Protein AF-A0A355DPA0-F1 (afdb_monomer)

Foldseek 3Di:
DDAAWDAFPVRDIDHVPCCCPVPVCVVCVVVVHDDDDLVVDPDPDDSVVVLLCCLLPDPDDDQDPRHDDPVSVVSVVSSCVNDVDD

Sequence (86 aa):
MPFGRKKGPDGRWIDFNRIYQDLIKPALEEAGFESFRADEEAVSGDILTDMFQELLLADLVLADLSIDNANVFYELGIRHALRKRG

Solvent-accessible surface area (backbone atoms only — not comparable to full-atom values): 5474 Å² total; per-residue (Å²): 89,71,73,48,77,46,66,34,91,87,65,48,81,40,54,37,48,54,47,39,66,74,49,50,43,53,53,36,47,74,71,71,42,89,79,84,58,82,86,79,57,87,73,90,66,65,67,66,62,55,54,52,49,50,54,63,69,48,93,74,84,80,79,56,73,79,48,98,46,72,66,50,53,49,55,52,53,49,29,53,71,73,33,93,72,125

Nearest PDB structures (foldseek):
  7xoz-assembly1_B  TM=7.124E-01  e=4.759E+00  Arabidopsis thaliana
  7ev9-assembly1_A  TM=2.096E-01  e=6.657E+00  Methylococcus capsulatus str. Bath

Secondary structure (DSSP, 8-state):
---SEEE-TTS-EEEHHHHIIIIIHHHHHHTTPPP--TTS----S-HHHHHHHHHHH-S------SS--HHHHHHHHHHHHH-S--

Mean predicted aligned error: 5.23 Å

pLDDT: mean 86.24, std 12.54, range [48.94, 97.56]

Radius of gyration: 13.61 Å; Cα contacts (8 Å, |Δi|>4): 65; chains: 1; bounding box: 30×32×35 Å

Structure (mmCIF, N/CA/C/O backbone):
data_AF-A0A355DPA0-F1
#
_entry.id   AF-A0A355DPA0-F1
#
loop_
_atom_site.group_PDB
_atom_site.id
_atom_site.type_symbol
_atom_site.label_atom_id
_atom_site.label_alt_id
_atom_site.label_comp_id
_atom_site.label_asym_id
_atom_site.label_entity_id
_atom_site.label_seq_id
_atom_site.pdbx_PDB_ins_code
_atom_site.Cartn_x
_atom_site.Cartn_y
_atom_site.Cartn_z
_atom_site.occupancy
_atom_site.B_iso_or_equiv
_atom_site.auth_seq_id
_atom_site.auth_comp_id
_atom_site.auth_asym_id
_atom_site.auth_atom_id
_atom_site.pdbx_PDB_model_num
ATOM 1 N N . MET A 1 1 ? 1.305 1.280 -1.452 1.00 86.50 1 MET A N 1
ATOM 2 C CA . MET A 1 1 ? 1.531 0.483 -2.692 1.00 86.50 1 MET A CA 1
ATOM 3 C C . MET A 1 1 ? 2.440 1.247 -3.656 1.00 86.50 1 MET A C 1
ATOM 5 O O . MET A 1 1 ? 2.481 2.468 -3.550 1.00 86.50 1 MET A O 1
ATOM 9 N N . PRO A 1 2 ? 3.171 0.602 -4.588 1.00 90.12 2 PRO A N 1
ATOM 10 C CA . PRO A 1 2 ? 3.871 1.316 -5.659 1.00 90.12 2 PRO A CA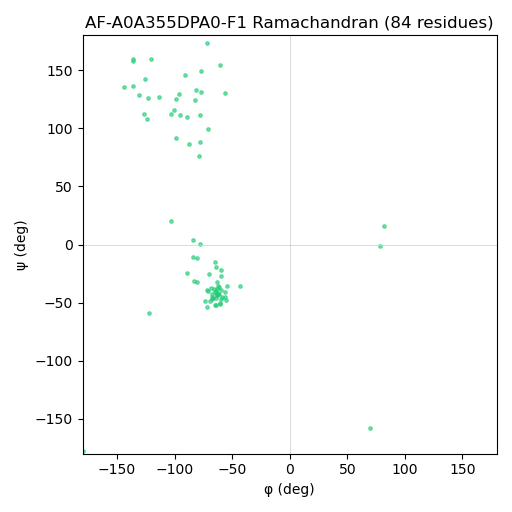 1
ATOM 11 C C . PRO A 1 2 ? 2.890 2.104 -6.543 1.00 90.12 2 PRO A C 1
ATOM 13 O O . PRO A 1 2 ? 1.731 1.725 -6.660 1.00 90.12 2 PRO A O 1
ATOM 16 N N . PHE A 1 3 ? 3.361 3.167 -7.198 1.00 90.38 3 PHE A N 1
ATOM 17 C CA . PHE A 1 3 ? 2.561 3.975 -8.128 1.00 90.38 3 PHE A CA 1
ATOM 18 C C . PHE A 1 3 ? 3.167 3.991 -9.538 1.00 90.38 3 PHE A C 1
ATOM 20 O O . PHE A 1 3 ? 4.361 3.728 -9.731 1.00 90.38 3 PHE A O 1
ATOM 27 N N . GLY A 1 4 ? 2.343 4.320 -10.535 1.00 92.38 4 GLY A N 1
ATOM 28 C CA . GLY A 1 4 ? 2.749 4.395 -11.939 1.00 92.38 4 GLY A CA 1
ATOM 29 C C . GLY A 1 4 ? 3.061 3.035 -12.574 1.00 92.38 4 GLY A C 1
ATOM 30 O O . GLY A 1 4 ? 2.592 1.990 -12.127 1.00 92.38 4 GLY A O 1
ATOM 31 N N . ARG A 1 5 ? 3.856 3.049 -13.651 1.00 95.50 5 ARG A N 1
ATOM 32 C CA . ARG A 1 5 ? 4.294 1.834 -14.355 1.00 95.50 5 ARG A CA 1
ATOM 33 C C . ARG A 1 5 ? 5.691 1.424 -13.919 1.00 95.50 5 ARG A C 1
ATOM 35 O O . ARG A 1 5 ? 6.628 2.212 -14.041 1.00 95.50 5 ARG A O 1
ATOM 42 N N . LYS A 1 6 ? 5.850 0.184 -13.460 1.00 94.75 6 LYS A N 1
ATOM 43 C CA . LYS A 1 6 ? 7.151 -0.380 -13.059 1.00 94.75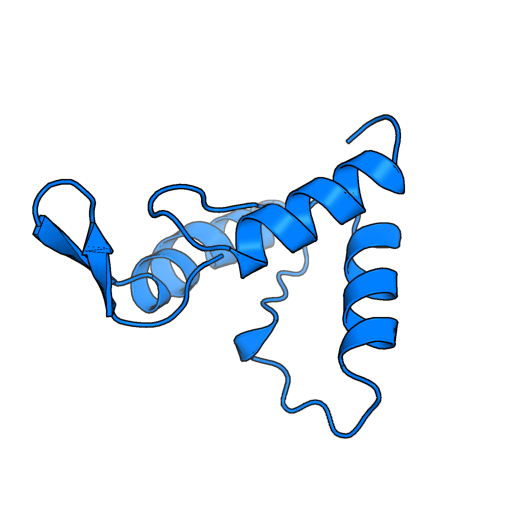 6 LYS A CA 1
ATOM 44 C C . LYS A 1 6 ? 7.302 -1.804 -13.593 1.00 94.75 6 LYS A C 1
ATOM 46 O O . LYS A 1 6 ? 6.309 -2.451 -13.917 1.00 94.75 6 LYS A O 1
ATOM 51 N N . LYS A 1 7 ? 8.542 -2.280 -13.726 1.00 95.44 7 LYS A N 1
ATOM 52 C CA . LYS A 1 7 ? 8.811 -3.675 -14.097 1.00 95.44 7 LYS A CA 1
ATOM 53 C C . LYS A 1 7 ? 8.710 -4.572 -12.867 1.00 95.44 7 LYS A C 1
ATOM 55 O O . LYS A 1 7 ? 9.277 -4.238 -11.831 1.00 95.44 7 LYS A O 1
ATOM 60 N N . GLY A 1 8 ? 8.004 -5.687 -13.010 1.00 93.25 8 GLY A N 1
ATOM 61 C CA . GLY A 1 8 ? 7.977 -6.772 -12.041 1.00 93.25 8 GLY A CA 1
ATOM 62 C C . GLY A 1 8 ? 9.286 -7.572 -12.022 1.00 93.25 8 GLY A C 1
ATOM 63 O O . GLY A 1 8 ? 10.142 -7.375 -12.894 1.00 93.25 8 GLY A O 1
ATOM 64 N N . PRO A 1 9 ? 9.435 -8.514 -11.074 1.00 90.81 9 PRO A N 1
ATOM 65 C CA . PRO A 1 9 ? 10.600 -9.401 -10.996 1.00 90.81 9 PRO A CA 1
ATOM 66 C C . PRO A 1 9 ? 10.799 -10.259 -12.257 1.00 90.81 9 PRO A C 1
ATOM 68 O O . PRO A 1 9 ? 11.921 -10.619 -12.600 1.00 90.81 9 PRO A O 1
ATOM 71 N N . ASP A 1 10 ? 9.714 -10.547 -12.981 1.00 94.19 10 ASP A N 1
ATOM 72 C CA . ASP A 1 10 ? 9.709 -11.270 -14.259 1.00 94.19 10 ASP A CA 1
ATOM 73 C C . ASP A 1 10 ? 9.996 -10.368 -15.480 1.00 94.19 10 ASP A C 1
ATOM 75 O O . ASP A 1 10 ? 9.939 -10.812 -16.628 1.00 94.19 10 ASP A O 1
ATOM 79 N N . GLY A 1 11 ? 10.285 -9.084 -15.248 1.00 93.69 11 GLY A N 1
ATOM 80 C CA . GLY A 1 11 ? 10.558 -8.086 -16.277 1.00 93.69 11 GLY A CA 1
ATOM 81 C C . GLY A 1 11 ? 9.318 -7.537 -16.989 1.00 93.69 11 GLY A C 1
ATOM 82 O O . GLY A 1 11 ? 9.469 -6.648 -17.837 1.00 93.69 11 GLY A O 1
ATOM 83 N N . ARG A 1 12 ? 8.106 -8.010 -16.664 1.00 95.62 12 ARG A N 1
ATOM 84 C CA . ARG A 1 12 ? 6.858 -7.511 -17.259 1.00 95.62 12 ARG A CA 1
ATOM 85 C C . ARG A 1 12 ? 6.460 -6.176 -16.649 1.00 95.62 12 ARG A C 1
ATOM 87 O O . ARG A 1 12 ? 6.737 -5.893 -15.489 1.00 95.62 12 ARG A O 1
ATOM 94 N N . TRP A 1 13 ? 5.802 -5.337 -17.439 1.00 96.12 13 TRP A N 1
ATOM 95 C CA . TRP A 1 13 ? 5.282 -4.065 -16.949 1.00 96.12 13 TRP A CA 1
ATOM 96 C C . TRP A 1 13 ? 4.008 -4.276 -16.136 1.00 96.12 13 TRP A C 1
ATOM 98 O O . TRP A 1 13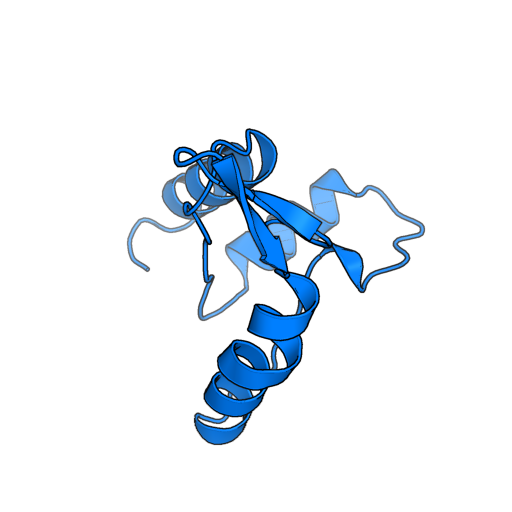 ? 3.073 -4.925 -16.599 1.00 96.12 13 TRP A O 1
ATOM 108 N N . ILE A 1 14 ? 3.974 -3.665 -14.958 1.00 95.75 14 ILE A N 1
ATOM 109 C CA . ILE A 1 14 ? 2.824 -3.606 -14.064 1.00 95.75 14 ILE A CA 1
ATOM 110 C C . ILE A 1 14 ? 2.378 -2.145 -13.998 1.00 95.75 14 ILE A C 1
ATOM 112 O O . ILE A 1 14 ? 3.195 -1.252 -13.754 1.00 95.75 14 ILE A O 1
ATOM 116 N N . ASP A 1 15 ? 1.095 -1.900 -14.256 1.00 96.25 15 ASP A N 1
ATOM 117 C CA . ASP A 1 15 ? 0.472 -0.580 -14.154 1.00 96.25 15 ASP A CA 1
ATOM 118 C C . ASP A 1 15 ? -0.266 -0.470 -12.816 1.00 96.25 15 ASP A C 1
ATOM 120 O O . ASP A 1 15 ? -1.428 -0.857 -12.690 1.00 96.25 15 ASP A O 1
ATOM 124 N N . PHE A 1 16 ? 0.435 0.027 -11.797 1.00 95.00 16 PHE A N 1
ATOM 125 C CA . PHE A 1 16 ? -0.098 0.125 -10.438 1.00 95.00 16 PHE A CA 1
ATOM 126 C C . PHE A 1 16 ? -1.198 1.181 -10.310 1.00 95.00 16 PHE A C 1
ATOM 128 O O . PHE A 1 16 ? -2.072 1.062 -9.454 1.00 95.00 16 PHE A O 1
ATOM 135 N N . ASN A 1 17 ? -1.200 2.193 -11.185 1.00 94.81 17 ASN A N 1
ATOM 136 C CA . ASN A 1 17 ? -2.290 3.163 -11.230 1.00 94.81 17 ASN A CA 1
ATOM 137 C C . ASN A 1 17 ? -3.578 2.489 -11.681 1.00 94.81 17 ASN A C 1
ATOM 139 O O . ASN A 1 17 ? -4.605 2.657 -11.032 1.00 94.81 17 ASN A O 1
ATOM 143 N N . ARG A 1 18 ? -3.502 1.678 -12.739 1.00 96.06 18 ARG A N 1
ATOM 144 C CA . ARG A 1 18 ? -4.656 0.922 -13.218 1.00 96.06 18 ARG A CA 1
ATOM 145 C C . ARG A 1 18 ? -5.153 -0.090 -12.188 1.00 96.06 18 ARG A C 1
ATOM 147 O O . ARG A 1 18 ? -6.349 -0.176 -11.963 1.00 96.06 18 ARG A O 1
ATOM 154 N N . ILE A 1 19 ? -4.251 -0.822 -11.533 1.00 95.31 19 ILE A N 1
ATOM 155 C CA . ILE A 1 19 ? -4.624 -1.778 -10.476 1.00 95.31 19 ILE A CA 1
ATOM 156 C C . ILE A 1 19 ? -5.369 -1.073 -9.337 1.00 95.31 19 ILE A C 1
ATOM 158 O O . ILE A 1 19 ? -6.399 -1.561 -8.879 1.00 95.31 19 ILE A O 1
ATOM 162 N N . TYR A 1 20 ? -4.878 0.084 -8.893 1.00 94.69 20 TYR A N 1
ATOM 163 C CA . TYR A 1 20 ? -5.547 0.833 -7.837 1.00 94.69 20 TYR A CA 1
ATOM 164 C C . TYR A 1 20 ? -6.931 1.331 -8.266 1.00 94.69 20 TYR A C 1
ATOM 166 O O . TYR A 1 20 ? -7.906 1.055 -7.574 1.00 94.69 20 TYR A O 1
ATOM 174 N N . GLN A 1 21 ? -7.016 2.018 -9.409 1.00 95.38 21 GLN A N 1
ATOM 175 C CA . GLN A 1 21 ? -8.245 2.677 -9.862 1.00 95.38 21 GLN A CA 1
ATOM 176 C C . GLN A 1 21 ? -9.317 1.685 -10.334 1.00 95.38 21 GLN A C 1
ATOM 178 O O . GLN A 1 21 ? -10.491 1.882 -10.045 1.00 95.38 21 GLN A O 1
ATOM 183 N N . ASP A 1 22 ? -8.926 0.614 -11.032 1.00 97.25 22 ASP A N 1
ATOM 184 C CA . ASP A 1 22 ? -9.880 -0.321 -11.638 1.00 97.25 22 ASP A CA 1
ATOM 185 C C . ASP A 1 22 ? -10.267 -1.467 -10.687 1.00 97.25 22 ASP A C 1
ATOM 187 O O . ASP A 1 22 ? -11.314 -2.080 -10.884 1.00 97.25 22 ASP A O 1
ATOM 191 N N . LEU A 1 23 ? -9.421 -1.809 -9.700 1.00 96.00 23 LEU A N 1
ATOM 192 C CA . LEU A 1 23 ? -9.607 -3.007 -8.864 1.00 96.00 23 LEU A CA 1
ATOM 193 C C . LEU A 1 23 ? -9.695 -2.690 -7.370 1.00 96.00 23 LEU A C 1
ATOM 195 O O . LEU A 1 23 ? -10.686 -3.034 -6.734 1.00 96.00 23 LEU A O 1
ATOM 199 N N . ILE A 1 24 ? -8.662 -2.068 -6.794 1.00 95.25 24 ILE A N 1
ATOM 200 C CA . ILE A 1 24 ? -8.557 -1.926 -5.331 1.00 95.25 24 ILE A CA 1
ATOM 201 C C . ILE A 1 24 ? -9.577 -0.920 -4.803 1.00 95.25 24 ILE A C 1
ATOM 203 O O . ILE A 1 24 ? -10.342 -1.246 -3.899 1.00 95.25 24 ILE A O 1
ATOM 207 N N . LYS A 1 25 ? -9.592 0.293 -5.362 1.00 95.12 25 LYS A N 1
ATOM 208 C CA . LYS A 1 25 ? -10.465 1.374 -4.905 1.00 95.12 25 LYS A CA 1
ATOM 209 C C . LYS A 1 25 ? -11.954 1.007 -5.015 1.00 95.12 25 LYS A C 1
ATOM 211 O O . LYS A 1 25 ? -12.619 1.063 -3.984 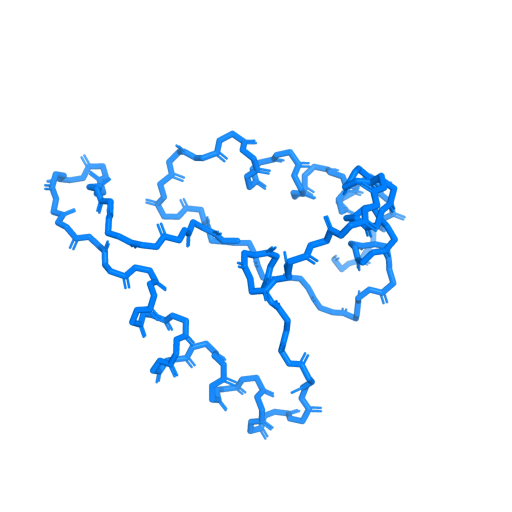1.00 95.12 25 LYS A O 1
ATOM 216 N N . P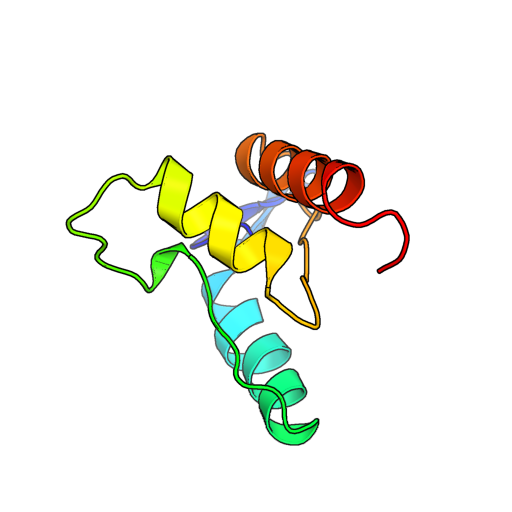RO A 1 26 ? -12.465 0.515 -6.163 1.00 96.94 26 PRO A N 1
ATOM 217 C CA . PRO A 1 26 ? -13.867 0.115 -6.268 1.00 96.94 26 PRO A CA 1
ATOM 218 C C . PRO A 1 26 ? -14.254 -0.990 -5.279 1.00 96.94 26 PRO A C 1
ATOM 220 O O . PRO A 1 26 ? -15.331 -0.939 -4.697 1.00 96.94 26 PRO A O 1
ATOM 223 N N . ALA A 1 27 ? -13.370 -1.968 -5.046 1.00 96.94 27 ALA A N 1
ATOM 224 C CA . ALA A 1 27 ? -13.639 -3.056 -4.107 1.00 96.94 27 ALA A CA 1
ATOM 225 C C . ALA A 1 27 ? -13.691 -2.579 -2.645 1.00 96.94 27 ALA A C 1
ATOM 227 O O . ALA A 1 27 ? -14.501 -3.074 -1.863 1.00 96.94 27 ALA A O 1
ATOM 228 N N . LEU A 1 28 ? -12.836 -1.622 -2.267 1.00 95.75 28 LEU A N 1
ATOM 229 C CA . LEU A 1 28 ? -12.871 -1.005 -0.939 1.00 95.75 28 LEU A CA 1
ATOM 230 C C . LEU A 1 28 ? -14.138 -0.164 -0.750 1.00 95.75 28 LEU A C 1
ATOM 232 O O . LEU A 1 28 ? -14.806 -0.308 0.273 1.00 95.75 28 LEU A O 1
ATOM 236 N N . GLU A 1 29 ? -14.498 0.646 -1.746 1.00 95.69 29 GLU A N 1
ATOM 237 C CA . GLU A 1 29 ? -15.712 1.470 -1.728 1.00 95.69 29 GLU A CA 1
ATOM 238 C C . GLU A 1 29 ? -16.985 0.605 -1.654 1.00 95.69 29 GLU A C 1
ATOM 240 O O . GLU A 1 29 ? -17.878 0.891 -0.858 1.00 95.69 29 GLU A O 1
ATOM 245 N N . GLU A 1 30 ? -17.055 -0.499 -2.409 1.00 97.56 30 GLU A N 1
ATOM 246 C CA . GLU A 1 30 ? -18.160 -1.470 -2.339 1.00 97.56 30 GLU A CA 1
ATOM 247 C C . GLU A 1 30 ? -18.265 -2.126 -0.952 1.00 97.56 30 GLU A C 1
ATOM 249 O O . GLU A 1 30 ? -19.363 -2.368 -0.450 1.00 97.56 30 GLU A O 1
ATOM 254 N N . ALA A 1 31 ? -17.126 -2.365 -0.299 1.00 96.44 31 ALA A N 1
ATOM 255 C CA . ALA A 1 31 ? -17.064 -2.876 1.067 1.00 96.44 31 ALA A CA 1
ATOM 256 C C . ALA A 1 31 ? -17.341 -1.803 2.145 1.00 96.44 31 ALA A C 1
ATOM 258 O O . ALA A 1 31 ? -17.329 -2.126 3.334 1.00 96.44 31 ALA A O 1
ATOM 259 N N . GLY A 1 32 ? -17.618 -0.553 1.753 1.00 96.44 32 GLY A N 1
ATOM 260 C CA . GLY A 1 32 ? -17.948 0.550 2.657 1.00 96.44 32 GLY A CA 1
ATOM 261 C C . GLY A 1 32 ? -16.739 1.239 3.292 1.00 96.44 32 GLY A C 1
ATOM 262 O O . GLY A 1 32 ? -16.907 1.955 4.278 1.00 96.44 32 GLY A O 1
ATOM 263 N N . PHE A 1 33 ? -15.535 1.026 2.757 1.00 94.75 33 PHE A N 1
ATOM 264 C CA . PHE A 1 33 ? -14.329 1.733 3.181 1.00 94.75 33 PHE A CA 1
ATOM 265 C C . PHE A 1 33 ? -14.116 3.001 2.354 1.00 94.75 33 PHE A C 1
ATOM 267 O O . PHE A 1 33 ? -14.363 3.031 1.150 1.00 94.75 33 PHE A O 1
ATOM 274 N N . GLU A 1 34 ? -13.569 4.029 2.995 1.00 91.19 34 GLU A N 1
ATOM 275 C CA . GLU A 1 34 ? -12.945 5.148 2.296 1.00 91.19 34 GLU A CA 1
ATOM 276 C C . GLU A 1 34 ? -11.508 4.755 1.925 1.00 91.19 34 GLU A C 1
ATOM 278 O O . GLU A 1 34 ? -10.729 4.323 2.778 1.00 91.19 34 GLU A O 1
ATOM 283 N N . SER A 1 35 ? -11.161 4.845 0.639 1.00 88.12 35 SER A N 1
ATOM 284 C CA . SER A 1 35 ? -9.821 4.505 0.158 1.00 88.12 35 SER A CA 1
ATOM 285 C C . SER A 1 35 ? -8.950 5.750 0.034 1.00 88.12 35 SER A C 1
ATOM 287 O O . SER A 1 35 ? -9.321 6.694 -0.666 1.00 88.12 35 SER A O 1
ATOM 289 N N . PHE A 1 36 ? -7.756 5.694 0.611 1.00 84.62 36 PHE A N 1
ATOM 290 C CA . PHE A 1 36 ? -6.730 6.722 0.483 1.00 84.62 36 PHE A CA 1
ATOM 291 C C . PHE A 1 36 ? -5.416 6.110 -0.019 1.00 84.62 36 PHE A C 1
ATOM 293 O O . PHE A 1 36 ? -5.040 5.002 0.380 1.00 84.62 36 PHE A O 1
ATOM 300 N N . ARG A 1 37 ? -4.697 6.837 -0.885 1.00 85.06 37 ARG A N 1
ATOM 301 C CA . ARG A 1 37 ? -3.371 6.450 -1.379 1.00 85.06 37 ARG A CA 1
ATOM 302 C C . ARG A 1 37 ? -2.400 7.617 -1.243 1.00 85.06 37 ARG A C 1
ATOM 304 O O . ARG A 1 37 ? -2.661 8.706 -1.735 1.00 85.06 37 ARG A O 1
ATOM 311 N N . ALA A 1 38 ? -1.249 7.355 -0.628 1.00 73.19 38 ALA A N 1
ATOM 312 C CA . ALA A 1 38 ? -0.294 8.388 -0.224 1.00 73.19 38 ALA A CA 1
ATOM 313 C C . ALA A 1 38 ? 0.265 9.269 -1.364 1.00 73.19 38 ALA A C 1
ATOM 315 O O . ALA A 1 38 ? 0.734 10.367 -1.101 1.00 73.19 38 ALA A O 1
ATOM 316 N N . ASP A 1 39 ? 0.240 8.831 -2.628 1.00 70.88 39 ASP A N 1
ATOM 317 C CA . ASP A 1 39 ? 0.660 9.658 -3.773 1.00 70.88 39 ASP A CA 1
ATOM 318 C C . ASP A 1 39 ? -0.441 10.592 -4.306 1.00 70.88 39 ASP A C 1
ATOM 320 O O . ASP A 1 39 ? -0.148 11.459 -5.128 1.00 70.88 39 ASP A O 1
ATOM 324 N N . GLU A 1 40 ? -1.694 10.423 -3.870 1.00 68.31 40 GLU A N 1
ATOM 325 C CA . GLU A 1 40 ? -2.808 11.321 -4.210 1.00 68.31 40 GLU A CA 1
ATOM 326 C C . GLU A 1 40 ? -2.810 12.582 -3.328 1.00 68.31 40 GLU A C 1
ATOM 328 O O . GLU A 1 40 ? -3.495 13.560 -3.633 1.00 68.31 40 GLU A O 1
ATOM 333 N N . GLU A 1 41 ? -1.998 12.593 -2.269 1.00 59.34 41 GLU A N 1
ATOM 334 C CA . GLU A 1 41 ? -1.917 13.683 -1.313 1.00 59.34 41 GLU A CA 1
ATOM 335 C C . GLU A 1 41 ? -0.775 14.651 -1.665 1.00 59.34 41 GLU A C 1
ATOM 337 O O . GLU A 1 41 ? 0.416 14.347 -1.580 1.00 59.34 41 GLU A O 1
ATOM 342 N N . ALA A 1 42 ? -1.141 15.865 -2.079 1.00 49.25 42 ALA A N 1
ATOM 343 C CA . ALA A 1 42 ? -0.209 16.979 -2.195 1.00 49.25 42 ALA A CA 1
ATOM 344 C C . ALA A 1 42 ? 0.044 17.568 -0.797 1.00 49.25 42 ALA A C 1
ATOM 346 O O . ALA A 1 42 ? -0.520 18.601 -0.442 1.00 49.25 42 ALA A O 1
ATOM 347 N N . VAL A 1 43 ? 0.846 16.894 0.029 1.00 52.19 43 VAL A N 1
ATOM 348 C CA . VAL A 1 43 ? 1.043 17.315 1.424 1.00 52.19 43 VAL A CA 1
ATOM 349 C C . VAL A 1 43 ? 2.002 18.505 1.504 1.00 52.19 43 VAL A C 1
ATOM 351 O O . VAL A 1 43 ? 3.203 18.390 1.257 1.00 52.19 43 VAL A O 1
ATOM 354 N N . SER A 1 44 ? 1.477 19.670 1.886 1.00 48.94 44 SER A N 1
ATOM 355 C CA . SER A 1 44 ? 2.260 20.770 2.452 1.00 48.94 44 SER A CA 1
ATOM 356 C C . SER A 1 44 ? 2.365 20.565 3.970 1.00 48.94 44 SER A C 1
ATOM 358 O O . SER A 1 44 ? 1.527 21.069 4.715 1.00 48.94 44 SER A O 1
ATOM 360 N N . GLY A 1 45 ? 3.354 19.796 4.432 1.00 60.03 45 GLY A N 1
ATOM 361 C CA . GLY A 1 45 ? 3.480 19.397 5.840 1.00 60.03 45 GLY A CA 1
ATOM 362 C C . GLY A 1 45 ? 4.705 18.520 6.120 1.00 60.03 45 GLY A C 1
ATOM 363 O O . GLY A 1 45 ? 5.517 18.272 5.224 1.00 60.03 45 GLY A O 1
ATOM 364 N N . ASP A 1 46 ? 4.857 18.069 7.369 1.00 67.25 46 ASP A N 1
ATOM 365 C CA . ASP A 1 46 ? 5.876 17.080 7.742 1.00 67.25 46 ASP A CA 1
ATOM 366 C C . ASP A 1 46 ? 5.397 15.685 7.323 1.00 67.25 46 ASP A C 1
ATOM 368 O O . ASP A 1 46 ? 4.762 14.968 8.094 1.00 67.25 46 ASP A O 1
ATOM 372 N N . ILE A 1 47 ? 5.719 15.330 6.074 1.00 63.97 47 ILE A N 1
ATOM 373 C CA . ILE A 1 47 ? 5.334 14.092 5.371 1.00 63.97 47 ILE A CA 1
ATOM 374 C C . ILE A 1 47 ? 5.463 12.845 6.258 1.00 63.97 47 ILE A C 1
ATOM 376 O O . ILE A 1 47 ? 4.669 11.913 6.147 1.00 63.97 47 ILE A O 1
ATOM 380 N N . LEU A 1 48 ? 6.470 12.808 7.135 1.00 66.00 48 LEU A N 1
ATOM 381 C CA . LEU A 1 48 ? 6.690 11.673 8.022 1.00 66.00 48 LEU A CA 1
ATOM 382 C C . LEU A 1 48 ? 5.599 11.572 9.088 1.00 66.00 48 LEU A C 1
ATOM 384 O O . LEU A 1 48 ? 5.044 10.493 9.279 1.00 66.00 48 LEU A O 1
ATOM 388 N N . THR A 1 49 ? 5.289 12.675 9.769 1.00 71.25 49 THR A N 1
ATOM 389 C CA . THR A 1 49 ? 4.317 12.692 10.869 1.00 71.25 49 THR A CA 1
ATOM 390 C C . THR A 1 49 ? 2.917 12.323 10.380 1.00 71.25 49 THR A C 1
ATOM 392 O O . THR A 1 49 ? 2.261 11.496 11.017 1.00 71.25 49 THR A O 1
ATOM 395 N N . ASP A 1 50 ? 2.506 12.845 9.225 1.00 74.06 50 ASP A N 1
ATOM 396 C CA . ASP A 1 50 ? 1.184 12.578 8.648 1.00 74.06 50 ASP A CA 1
ATOM 397 C C . ASP A 1 50 ? 1.067 11.105 8.213 1.00 74.06 50 ASP A C 1
ATOM 399 O O . ASP A 1 50 ? 0.162 10.392 8.644 1.00 74.06 50 ASP A O 1
ATOM 403 N N . MET A 1 51 ? 2.071 10.577 7.502 1.00 78.44 51 MET A N 1
ATOM 404 C CA . MET A 1 51 ? 2.130 9.157 7.125 1.00 78.44 51 MET A CA 1
ATOM 405 C C . MET A 1 51 ? 2.045 8.218 8.347 1.00 78.44 51 MET A C 1
ATOM 407 O O . MET A 1 51 ? 1.372 7.185 8.299 1.00 78.44 51 MET A O 1
ATOM 411 N N . PHE A 1 52 ? 2.722 8.545 9.455 1.00 81.38 52 PHE A N 1
ATOM 412 C CA . PHE A 1 52 ? 2.658 7.741 10.681 1.00 81.38 52 PHE A CA 1
ATOM 413 C C . PHE A 1 52 ?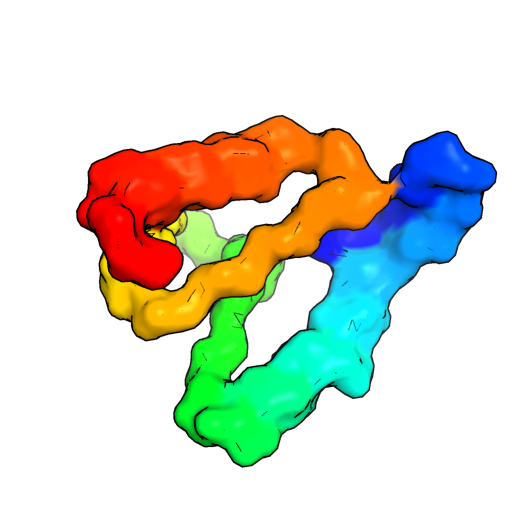 1.265 7.735 11.311 1.00 81.38 52 PHE A C 1
ATOM 415 O O . PHE A 1 52 ? 0.822 6.689 11.795 1.00 81.38 52 PHE A O 1
ATOM 422 N N . GLN A 1 53 ? 0.595 8.889 11.331 1.00 83.19 53 GLN A N 1
ATOM 423 C CA . GLN A 1 53 ? -0.758 9.010 11.865 1.00 83.19 53 GLN A CA 1
ATOM 424 C C . GLN A 1 53 ? -1.742 8.187 11.039 1.00 83.19 53 GLN A C 1
ATOM 426 O O . GLN A 1 53 ? -2.484 7.396 11.620 1.00 83.19 53 GLN A O 1
ATOM 431 N N . GLU A 1 54 ? -1.668 8.272 9.712 1.00 85.38 54 GLU A N 1
ATOM 432 C CA . GLU A 1 54 ? -2.520 7.483 8.822 1.00 85.38 54 GLU A CA 1
ATOM 433 C C . GLU A 1 54 ? -2.331 5.975 9.040 1.00 85.38 54 GLU A C 1
ATOM 435 O O . GLU A 1 54 ? -3.294 5.241 9.258 1.00 85.38 54 GLU A O 1
ATOM 440 N N . LEU A 1 55 ? -1.086 5.487 9.107 1.00 87.25 55 LEU A N 1
ATOM 441 C CA . LEU A 1 55 ? -0.811 4.064 9.364 1.00 87.25 55 LEU A CA 1
ATOM 442 C C . LEU A 1 55 ? -1.295 3.590 10.746 1.00 87.25 55 LEU A C 1
ATOM 444 O O . LEU A 1 55 ? -1.661 2.417 10.915 1.00 87.25 55 LEU A O 1
ATOM 448 N N . LEU A 1 56 ? -1.275 4.470 11.748 1.00 86.81 56 LEU A N 1
ATOM 449 C CA . LEU A 1 56 ? -1.753 4.175 13.097 1.00 86.81 56 LEU A CA 1
ATOM 450 C C . LEU A 1 56 ? -3.286 4.108 13.149 1.00 86.81 56 LEU A C 1
ATOM 452 O O . LEU A 1 56 ? -3.845 3.158 13.715 1.00 86.81 56 LEU A O 1
ATOM 456 N N . LEU A 1 57 ? -3.942 5.119 12.578 1.00 86.50 57 LEU A N 1
ATOM 457 C CA . LEU A 1 57 ? -5.377 5.358 12.696 1.00 86.50 57 LEU A CA 1
ATOM 458 C C . LEU A 1 57 ? -6.199 4.531 11.705 1.00 86.50 57 LEU A C 1
ATOM 460 O O . LEU A 1 57 ? -7.292 4.107 12.069 1.00 86.50 57 LEU A O 1
ATOM 464 N N . ALA A 1 58 ? -5.666 4.225 10.518 1.00 88.81 58 ALA A N 1
ATOM 465 C CA . ALA A 1 58 ? -6.384 3.468 9.500 1.00 88.81 58 ALA A CA 1
ATOM 466 C C . ALA A 1 58 ? -6.880 2.115 10.028 1.00 88.81 58 ALA A C 1
ATOM 468 O O . ALA A 1 58 ? -6.124 1.316 10.606 1.00 88.81 58 ALA A O 1
ATOM 469 N N . ASP A 1 59 ? -8.159 1.827 9.791 1.00 89.94 59 ASP A N 1
ATOM 470 C CA . ASP A 1 59 ? -8.783 0.552 10.145 1.00 89.94 59 ASP A CA 1
ATOM 471 C C . ASP A 1 59 ? -8.151 -0.621 9.386 1.00 89.94 59 ASP A C 1
ATOM 473 O O . ASP A 1 59 ? -7.907 -1.680 9.974 1.00 89.94 59 ASP A O 1
ATOM 477 N N . LEU A 1 60 ? -7.812 -0.394 8.112 1.00 89.88 60 LEU A N 1
ATOM 478 C CA . LEU A 1 60 ? -7.221 -1.353 7.184 1.00 89.88 60 LEU A CA 1
ATOM 479 C C . LEU A 1 60 ? -6.071 -0.701 6.403 1.00 89.88 60 LEU A C 1
ATOM 481 O O . LEU A 1 60 ? -6.208 0.409 5.901 1.00 89.88 60 LEU A O 1
ATOM 485 N N . VAL A 1 61 ? -4.956 -1.420 6.251 1.00 91.25 61 VAL A N 1
ATOM 486 C CA . VAL A 1 61 ? -3.826 -1.014 5.401 1.00 91.25 61 VAL A CA 1
ATOM 487 C C . VAL A 1 61 ? -3.556 -2.116 4.382 1.00 91.25 61 VAL A C 1
ATOM 489 O O . VAL A 1 61 ? -3.346 -3.269 4.756 1.00 91.25 61 VAL A O 1
ATOM 492 N N . LEU A 1 62 ? -3.531 -1.764 3.094 1.00 92.25 62 LEU A N 1
ATOM 493 C CA . LEU A 1 62 ? -3.166 -2.675 2.007 1.00 92.25 62 LEU A CA 1
ATOM 494 C C . LEU A 1 62 ? -1.738 -2.379 1.533 1.00 92.25 62 LEU A C 1
ATOM 496 O O . LEU A 1 62 ? -1.460 -1.343 0.924 1.00 92.25 62 LEU A O 1
ATOM 500 N N . ALA A 1 63 ? -0.828 -3.320 1.783 1.00 92.94 63 ALA A N 1
ATOM 501 C CA . ALA A 1 63 ? 0.553 -3.257 1.315 1.00 92.94 63 ALA A CA 1
ATOM 502 C C . ALA A 1 63 ? 0.745 -4.134 0.067 1.00 92.94 63 ALA A C 1
ATOM 504 O O . ALA A 1 63 ? 0.626 -5.356 0.126 1.00 92.94 63 ALA A O 1
ATOM 505 N N . ASP A 1 64 ? 1.064 -3.507 -1.067 1.00 93.38 64 ASP A N 1
ATOM 506 C CA . ASP A 1 64 ? 1.391 -4.210 -2.313 1.00 93.38 64 ASP A CA 1
ATOM 507 C C . ASP A 1 64 ? 2.895 -4.510 -2.377 1.00 93.38 64 ASP A C 1
ATOM 509 O O . ASP A 1 64 ? 3.715 -3.602 -2.533 1.00 93.38 64 ASP A O 1
ATOM 513 N N . LEU A 1 65 ? 3.229 -5.796 -2.256 1.00 94.44 65 LEU A N 1
ATOM 514 C CA . LEU A 1 65 ? 4.595 -6.326 -2.250 1.00 94.44 65 LEU A CA 1
ATOM 515 C C . LEU A 1 65 ? 4.977 -6.990 -3.585 1.00 94.44 65 LEU A C 1
ATOM 517 O O . LEU A 1 65 ? 5.899 -7.800 -3.630 1.00 94.44 65 LEU A O 1
ATOM 521 N N . SER A 1 66 ? 4.270 -6.678 -4.679 1.00 93.38 66 SER A N 1
ATOM 522 C CA . SER A 1 66 ? 4.516 -7.283 -6.001 1.00 93.38 66 SER A CA 1
ATOM 523 C C . SER A 1 66 ? 5.899 -6.950 -6.575 1.00 93.38 66 SER A C 1
ATOM 525 O O . SER A 1 66 ? 6.372 -7.629 -7.488 1.00 93.38 66 SER A O 1
ATOM 527 N N . ILE A 1 67 ? 6.536 -5.890 -6.069 1.00 94.69 67 ILE A N 1
ATOM 528 C CA . ILE A 1 67 ? 7.916 -5.506 -6.375 1.00 94.69 67 ILE A CA 1
ATOM 529 C C . ILE A 1 67 ? 8.655 -5.110 -5.100 1.00 94.69 67 ILE A C 1
ATOM 531 O O . ILE A 1 67 ? 8.043 -4.674 -4.123 1.00 94.69 67 ILE A O 1
ATOM 535 N N . ASP A 1 68 ? 9.982 -5.149 -5.168 1.00 93.44 68 ASP A N 1
ATOM 536 C CA . ASP A 1 68 ? 10.841 -4.656 -4.099 1.00 93.44 68 ASP A CA 1
ATOM 537 C C . ASP A 1 68 ? 10.787 -3.125 -4.038 1.00 93.44 68 ASP A C 1
ATOM 539 O O . ASP A 1 68 ? 11.433 -2.414 -4.813 1.00 93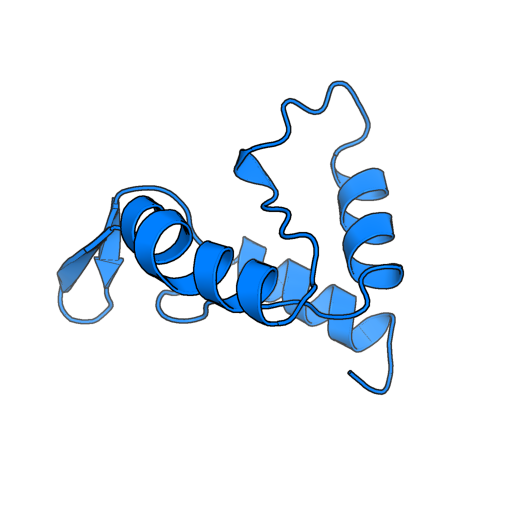.44 68 ASP A O 1
ATOM 543 N N . ASN A 1 69 ? 9.984 -2.605 -3.110 1.00 91.38 69 ASN A N 1
ATOM 544 C CA . ASN A 1 69 ? 9.870 -1.179 -2.840 1.00 91.38 69 ASN A CA 1
ATOM 545 C C . ASN A 1 69 ? 10.161 -0.905 -1.362 1.00 91.38 69 ASN A C 1
ATOM 547 O O . ASN A 1 69 ? 9.334 -1.182 -0.493 1.00 91.38 69 ASN A O 1
ATOM 551 N N . ALA A 1 70 ? 11.328 -0.310 -1.098 1.00 91.19 70 ALA A N 1
ATOM 552 C CA . ALA A 1 70 ? 11.795 0.009 0.250 1.00 91.19 70 ALA A CA 1
ATOM 553 C C . ALA A 1 70 ? 10.791 0.843 1.063 1.00 91.19 70 ALA A C 1
ATOM 555 O O . ALA A 1 70 ? 10.647 0.604 2.259 1.00 91.19 70 ALA A O 1
ATOM 556 N N . ASN A 1 71 ? 10.056 1.758 0.422 1.00 87.81 71 ASN A N 1
ATOM 557 C CA . ASN A 1 71 ? 9.064 2.585 1.111 1.00 87.81 71 ASN A CA 1
ATOM 558 C C . ASN A 1 71 ? 7.888 1.740 1.610 1.00 87.81 71 ASN A C 1
ATOM 560 O O . ASN A 1 71 ? 7.491 1.866 2.762 1.00 87.81 71 ASN A O 1
ATOM 564 N N . VAL A 1 72 ? 7.399 0.804 0.788 1.00 91.12 72 VAL A N 1
ATOM 565 C CA . VAL A 1 72 ? 6.290 -0.081 1.183 1.00 91.12 72 VAL A CA 1
ATOM 566 C C . VAL A 1 72 ? 6.717 -1.010 2.321 1.00 91.12 72 VAL A C 1
ATOM 568 O O . VAL A 1 72 ? 5.944 -1.251 3.245 1.00 91.12 72 VAL A O 1
ATOM 571 N N . PHE A 1 73 ? 7.960 -1.503 2.305 1.00 93.00 73 PHE A N 1
ATOM 572 C CA . PHE A 1 73 ? 8.492 -2.288 3.423 1.00 93.00 73 PHE A CA 1
ATOM 573 C C . PHE A 1 73 ? 8.594 -1.466 4.711 1.00 93.00 73 PHE A C 1
ATOM 575 O O . PHE A 1 73 ? 8.291 -1.978 5.789 1.00 93.00 73 PHE A O 1
ATOM 582 N N . TYR A 1 74 ? 9.002 -0.201 4.603 1.00 90.38 74 TYR A N 1
ATOM 583 C CA . TYR A 1 74 ? 9.089 0.710 5.738 1.00 90.38 74 TYR A CA 1
ATOM 584 C C . TYR A 1 74 ? 7.706 0.980 6.347 1.00 90.38 74 TYR A C 1
ATOM 586 O O . TYR A 1 74 ? 7.516 0.735 7.536 1.00 90.38 74 TYR A O 1
ATOM 594 N N . GLU A 1 75 ? 6.723 1.370 5.532 1.00 89.75 75 GLU A N 1
ATOM 595 C CA . GLU A 1 75 ? 5.325 1.590 5.941 1.00 89.75 75 GLU A CA 1
ATOM 596 C C . GLU A 1 75 ? 4.715 0.345 6.609 1.00 89.75 75 GLU A C 1
ATOM 598 O O . GLU A 1 75 ? 4.108 0.434 7.678 1.00 89.75 75 GLU A O 1
ATOM 603 N N . LEU A 1 76 ? 4.929 -0.841 6.027 1.00 91.44 76 LEU A N 1
ATOM 604 C CA . LEU A 1 76 ? 4.459 -2.105 6.596 1.00 91.44 76 LEU A CA 1
ATOM 605 C C . LEU A 1 76 ? 5.114 -2.400 7.954 1.00 91.44 76 LEU A C 1
ATOM 607 O O . LEU A 1 76 ? 4.438 -2.799 8.903 1.00 91.44 76 LEU A O 1
ATOM 611 N N . GLY A 1 77 ? 6.427 -2.185 8.065 1.00 91.81 77 GLY A N 1
ATOM 612 C CA . GLY A 1 77 ? 7.164 -2.354 9.318 1.00 91.81 77 GLY A CA 1
ATOM 613 C C . GLY A 1 77 ? 6.658 -1.419 10.419 1.00 91.81 77 GLY A C 1
ATOM 614 O O . GLY A 1 77 ? 6.462 -1.848 11.556 1.00 91.81 77 GLY A O 1
ATOM 615 N N . ILE A 1 78 ? 6.382 -0.163 10.068 1.00 89.38 78 ILE A N 1
ATOM 616 C CA . ILE A 1 78 ? 5.781 0.831 10.961 1.00 89.38 78 ILE A CA 1
ATOM 617 C C . ILE A 1 78 ? 4.407 0.368 11.431 1.00 89.38 78 ILE A C 1
ATOM 619 O O . ILE A 1 78 ? 4.150 0.336 12.635 1.00 89.38 78 ILE A O 1
ATOM 623 N N . ARG A 1 79 ? 3.534 -0.028 10.499 1.00 90.00 79 ARG A N 1
ATOM 624 C CA . ARG A 1 79 ? 2.191 -0.512 10.821 1.00 90.00 79 ARG A CA 1
ATOM 625 C C . ARG A 1 79 ? 2.243 -1.681 11.808 1.00 90.00 79 ARG A C 1
ATOM 627 O O . ARG A 1 79 ? 1.560 -1.641 12.831 1.00 90.00 79 ARG A O 1
ATOM 634 N N . HIS A 1 80 ? 3.105 -2.666 11.554 1.00 90.88 80 HIS A N 1
ATOM 635 C CA . HIS A 1 80 ? 3.316 -3.801 12.457 1.00 90.88 80 HIS A CA 1
ATOM 636 C C . HIS A 1 80 ? 3.831 -3.387 13.844 1.00 90.88 80 HIS A C 1
ATOM 638 O O . HIS A 1 80 ? 3.459 -3.997 14.848 1.00 90.88 80 HIS A O 1
ATOM 644 N N . ALA A 1 81 ? 4.695 -2.372 13.922 1.00 89.81 81 ALA A N 1
ATOM 645 C CA . ALA A 1 81 ? 5.218 -1.879 15.193 1.00 89.81 81 ALA A CA 1
ATOM 646 C C . ALA A 1 81 ? 4.148 -1.137 16.013 1.00 89.81 81 ALA A C 1
ATOM 648 O O . ALA A 1 81 ? 4.085 -1.296 17.234 1.00 89.81 81 ALA A O 1
ATOM 649 N N . LEU A 1 82 ? 3.306 -0.344 15.345 1.00 84.19 82 LEU A N 1
ATOM 650 C CA . LEU A 1 82 ? 2.299 0.512 15.974 1.00 84.19 82 LEU A CA 1
ATOM 651 C C . LEU A 1 82 ? 1.022 -0.242 16.372 1.00 84.19 82 LEU A C 1
ATOM 653 O O . LEU A 1 82 ? 0.415 0.081 17.395 1.00 84.19 82 LEU A O 1
ATOM 657 N N . ARG A 1 83 ? 0.624 -1.279 15.624 1.00 75.12 83 ARG A N 1
ATOM 658 C CA . ARG A 1 83 ? -0.535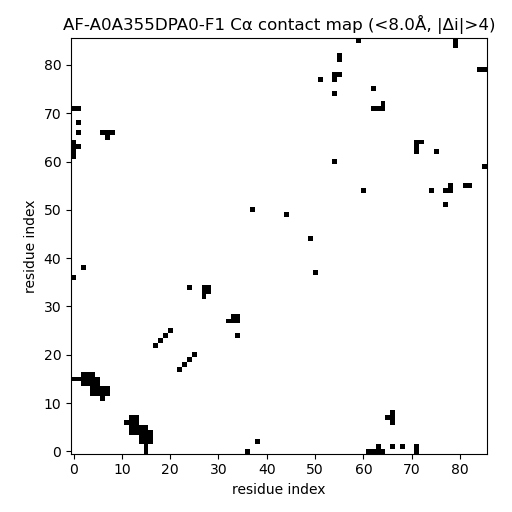 -2.126 15.948 1.00 75.12 83 ARG A CA 1
ATOM 659 C C . ARG A 1 83 ? -0.143 -3.599 15.986 1.00 75.12 83 ARG A C 1
ATOM 661 O O . ARG A 1 83 ? 0.124 -4.227 14.973 1.00 75.12 83 ARG A O 1
ATOM 668 N N . LYS A 1 84 ? -0.192 -4.186 17.191 1.00 62.41 84 LYS A N 1
ATOM 669 C CA . LYS A 1 84 ? 0.123 -5.610 17.436 1.00 62.41 84 LYS A CA 1
ATOM 670 C C . LYS A 1 84 ? -0.847 -6.600 16.771 1.00 62.41 84 LYS A C 1
ATOM 672 O O . LYS A 1 84 ? -0.560 -7.795 16.760 1.00 62.41 84 LYS A 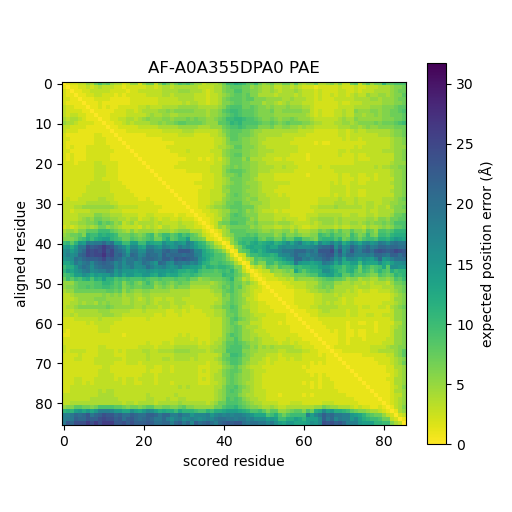O 1
ATOM 677 N N . ARG A 1 85 ? -2.017 -6.144 16.313 1.00 60.41 85 ARG A N 1
ATOM 678 C CA . ARG A 1 85 ? -3.015 -6.940 15.581 1.00 60.41 85 ARG A CA 1
ATOM 679 C C . ARG A 1 85 ? -3.683 -6.060 14.523 1.00 60.41 85 ARG A C 1
ATOM 681 O O . ARG A 1 85 ? -4.083 -4.938 14.846 1.00 60.41 85 ARG A O 1
ATOM 688 N N . GLY A 1 86 ? -3.833 -6.610 13.319 1.00 53.44 86 GLY A N 1
ATOM 689 C CA . GLY A 1 86 ? -4.230 -5.894 12.104 1.00 53.44 86 GLY A CA 1
ATOM 690 C C . GLY A 1 86 ? -3.000 -5.580 11.281 1.00 53.44 86 GLY A C 1
ATOM 691 O O . GLY A 1 86 ? -2.686 -4.370 11.177 1.00 53.44 86 GLY A O 1
#